Protein AF-A0A2V6CLK1-F1 (afdb_monomer)

pLDDT: mean 77.76, std 15.78, range [34.22, 90.94]

Structure (mmCIF, N/CA/C/O backbone):
data_AF-A0A2V6CLK1-F1
#
_entry.id   AF-A0A2V6CLK1-F1
#
loop_
_atom_site.group_PDB
_atom_site.id
_atom_site.type_symbol
_atom_site.label_atom_id
_atom_site.label_alt_id
_atom_site.label_comp_id
_atom_site.label_asym_id
_atom_site.label_entity_id
_atom_site.label_seq_id
_atom_site.pdbx_PDB_ins_code
_atom_site.Cartn_x
_atom_site.Cartn_y
_atom_site.Cartn_z
_atom_site.occupancy
_atom_site.B_iso_or_equiv
_atom_site.auth_seq_id
_atom_site.auth_comp_id
_atom_site.auth_asym_id
_atom_site.auth_atom_id
_atom_site.pdbx_PDB_model_num
ATOM 1 N N . MET A 1 1 ? 7.306 -10.027 -8.951 1.00 52.59 1 MET A N 1
ATOM 2 C CA . MET A 1 1 ? 7.288 -10.465 -7.538 1.00 52.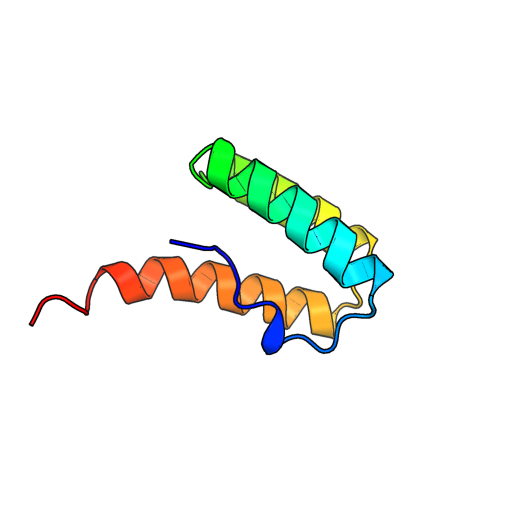59 1 MET A CA 1
ATOM 3 C C . MET A 1 1 ? 6.197 -9.695 -6.810 1.00 52.59 1 MET A C 1
ATOM 5 O O . MET A 1 1 ? 6.095 -8.490 -7.024 1.00 52.59 1 MET A O 1
ATOM 9 N N . ALA A 1 2 ? 5.353 -10.376 -6.031 1.00 59.16 2 ALA A N 1
ATOM 10 C CA . ALA A 1 2 ? 4.304 -9.725 -5.250 1.00 59.16 2 ALA A CA 1
ATOM 11 C C . ALA A 1 2 ? 4.918 -8.641 -4.351 1.00 59.16 2 ALA A C 1
ATOM 13 O O . ALA A 1 2 ? 5.915 -8.887 -3.678 1.00 59.16 2 ALA A O 1
ATOM 14 N N . CYS A 1 3 ? 4.349 -7.434 -4.379 1.00 65.56 3 CYS A N 1
ATOM 15 C CA . CYS A 1 3 ? 4.892 -6.276 -3.664 1.00 65.56 3 CYS A CA 1
ATOM 16 C C . CYS A 1 3 ? 4.839 -6.467 -2.140 1.00 65.56 3 CYS A C 1
ATOM 18 O O . CYS A 1 3 ? 5.587 -5.842 -1.408 1.00 65.56 3 CYS A O 1
ATOM 20 N N . VAL A 1 4 ? 3.959 -7.313 -1.611 1.00 69.62 4 VAL A N 1
ATOM 21 C CA . VAL A 1 4 ? 3.795 -7.412 -0.162 1.00 69.62 4 VAL A CA 1
ATOM 22 C C . VAL A 1 4 ? 3.280 -8.782 0.245 1.00 69.62 4 VAL A C 1
ATOM 24 O O . VAL A 1 4 ? 2.372 -9.333 -0.379 1.00 69.62 4 VAL A O 1
ATOM 27 N N . ASN A 1 5 ? 3.843 -9.317 1.330 1.00 71.12 5 ASN A N 1
ATOM 28 C CA . ASN A 1 5 ? 3.234 -10.414 2.061 1.00 71.12 5 ASN A CA 1
ATOM 29 C C . ASN A 1 5 ? 2.284 -9.843 3.126 1.00 71.12 5 ASN A C 1
ATOM 31 O O . ASN A 1 5 ? 2.689 -9.487 4.238 1.00 71.12 5 ASN A O 1
ATOM 35 N N . LEU A 1 6 ? 1.002 -9.749 2.763 1.00 69.62 6 LEU A N 1
ATOM 36 C CA . LEU A 1 6 ? -0.054 -9.180 3.606 1.00 69.62 6 LEU A CA 1
ATOM 37 C C . LEU A 1 6 ? -0.305 -9.969 4.892 1.00 69.62 6 LEU A C 1
ATOM 39 O O . LEU A 1 6 ? -0.864 -9.409 5.826 1.00 69.62 6 LEU A O 1
ATOM 43 N N . ALA A 1 7 ? 0.118 -11.235 4.970 1.00 69.12 7 ALA A N 1
ATOM 44 C CA . ALA A 1 7 ? -0.043 -12.046 6.175 1.00 69.12 7 ALA A CA 1
ATOM 45 C C . ALA A 1 7 ? 0.799 -11.523 7.351 1.00 69.12 7 ALA A C 1
ATOM 47 O O . ALA A 1 7 ? 0.471 -11.774 8.506 1.00 69.12 7 ALA A O 1
ATOM 48 N N . THR A 1 8 ? 1.859 -10.758 7.066 1.00 72.12 8 THR A N 1
ATOM 49 C CA . THR A 1 8 ? 2.699 -10.128 8.099 1.00 72.12 8 THR A CA 1
ATOM 50 C C . THR A 1 8 ? 2.116 -8.823 8.643 1.00 72.12 8 THR A C 1
ATOM 52 O O . THR A 1 8 ? 2.562 -8.325 9.675 1.00 72.12 8 THR A O 1
ATOM 55 N N . LEU A 1 9 ? 1.121 -8.260 7.956 1.00 73.88 9 LEU A N 1
ATOM 56 C CA . LEU A 1 9 ? 0.450 -7.036 8.360 1.00 73.88 9 LEU A CA 1
ATOM 57 C C . LEU A 1 9 ? -0.809 -7.417 9.136 1.00 73.88 9 LEU A C 1
ATOM 59 O O . LEU A 1 9 ? -1.672 -8.126 8.622 1.00 73.88 9 LEU A O 1
ATOM 63 N N . LYS A 1 10 ? -0.952 -6.912 10.365 1.00 81.50 10 LYS A N 1
ATOM 64 C CA . LYS A 1 10 ? -2.206 -7.018 11.125 1.00 81.50 10 LYS A CA 1
ATOM 65 C C . LYS A 1 10 ? -3.256 -6.071 10.527 1.00 81.50 10 LYS A C 1
ATOM 67 O O . LYS A 1 10 ? -3.526 -5.008 11.080 1.00 81.50 10 LYS A O 1
ATOM 72 N N . LEU A 1 11 ? -3.764 -6.412 9.343 1.00 83.94 11 LEU A N 1
ATOM 73 C CA . LEU A 1 11 ? -4.833 -5.693 8.647 1.00 83.94 11 LEU A CA 1
ATOM 74 C C . LEU A 1 11 ? -6.192 -6.237 9.076 1.00 83.94 11 LEU A C 1
ATOM 76 O O . LEU A 1 11 ? -6.347 -7.443 9.268 1.00 83.94 11 LEU A O 1
ATOM 80 N N . THR A 1 12 ? -7.190 -5.362 9.158 1.00 89.31 12 THR A N 1
ATOM 81 C CA . THR A 1 12 ? -8.586 -5.805 9.244 1.00 89.31 12 THR A CA 1
ATOM 82 C C . THR A 1 12 ? -9.029 -6.428 7.918 1.00 89.31 12 THR A C 1
ATOM 84 O O . THR A 1 12 ? -8.402 -6.214 6.877 1.00 89.31 12 THR A O 1
ATOM 87 N N . SER A 1 13 ? -10.125 -7.188 7.923 1.00 87.81 13 SER A N 1
ATOM 88 C CA . SER A 1 13 ? -10.658 -7.819 6.707 1.00 87.81 13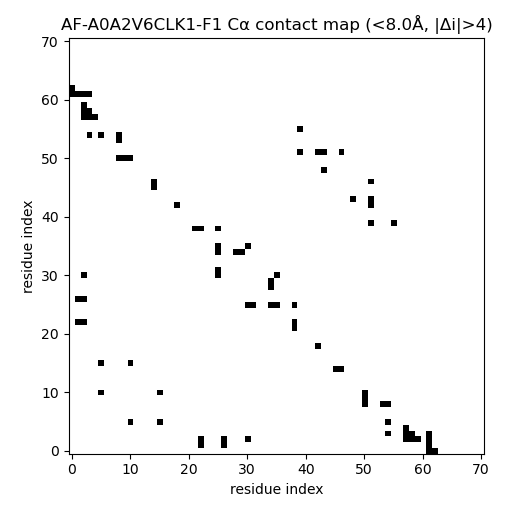 SER A CA 1
ATOM 89 C C . SER A 1 13 ? -10.984 -6.803 5.601 1.00 87.81 13 SER A C 1
ATOM 91 O O . SER A 1 13 ? -10.685 -7.060 4.433 1.00 87.81 13 SER A O 1
ATOM 93 N N . ASP A 1 14 ? -11.517 -5.627 5.959 1.00 88.31 14 ASP A N 1
ATOM 94 C CA . ASP A 1 14 ? -11.788 -4.531 5.011 1.00 88.31 14 ASP A CA 1
ATOM 95 C C . ASP A 1 14 ? -10.491 -3.969 4.411 1.00 88.31 14 ASP A C 1
ATOM 97 O O . ASP A 1 14 ? -10.333 -3.916 3.188 1.00 88.31 14 ASP A O 1
ATOM 101 N N . GLN A 1 15 ? -9.517 -3.635 5.267 1.00 88.94 15 GLN A N 1
ATOM 102 C CA . GLN A 1 15 ? -8.217 -3.134 4.824 1.00 88.94 15 GLN A CA 1
ATOM 103 C C . GLN A 1 15 ? -7.519 -4.152 3.915 1.00 88.94 15 GLN A C 1
ATOM 105 O O . GLN A 1 15 ? -7.003 -3.798 2.858 1.00 88.94 15 GLN A O 1
ATOM 110 N N . LYS A 1 16 ? -7.537 -5.434 4.296 1.00 87.31 16 LYS A N 1
ATOM 111 C CA . LYS A 1 16 ? -6.926 -6.523 3.531 1.00 87.31 16 LYS A CA 1
ATOM 112 C C . LYS A 1 16 ? -7.566 -6.667 2.155 1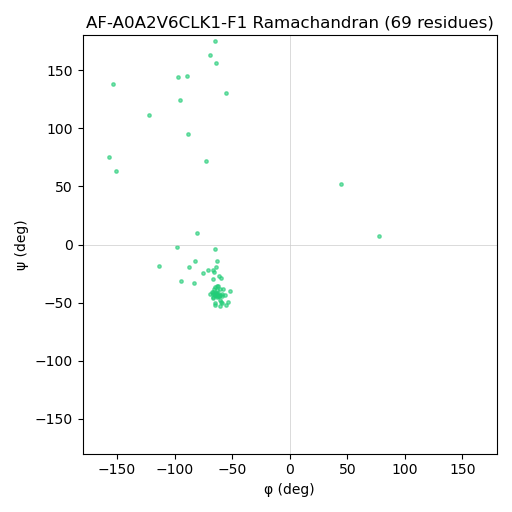.00 87.31 16 LYS A C 1
ATOM 114 O O . LYS A 1 16 ? -6.836 -6.785 1.179 1.00 87.31 16 LYS A O 1
ATOM 119 N N . THR A 1 17 ? -8.892 -6.616 2.065 1.00 90.81 17 THR A N 1
ATOM 120 C CA . THR A 1 17 ? -9.614 -6.751 0.790 1.00 90.81 17 THR A CA 1
ATOM 121 C C . THR A 1 17 ? -9.217 -5.650 -0.191 1.00 90.81 17 THR A C 1
ATOM 123 O O . THR A 1 17 ? -8.846 -5.941 -1.328 1.00 90.81 17 THR A O 1
ATOM 126 N N . LYS A 1 18 ? -9.194 -4.392 0.266 1.00 90.44 18 LYS A N 1
ATOM 127 C CA . LYS A 1 18 ? -8.787 -3.241 -0.558 1.00 90.44 18 LYS A CA 1
ATOM 128 C C . LYS A 1 18 ? -7.329 -3.339 -0.998 1.00 90.44 18 LYS A C 1
ATOM 130 O O . LYS A 1 18 ? -7.026 -3.153 -2.172 1.00 90.44 18 LYS A O 1
ATOM 135 N N . ILE A 1 19 ? -6.431 -3.699 -0.080 1.00 88.75 19 ILE A N 1
ATOM 136 C CA . ILE A 1 19 ? -5.011 -3.857 -0.400 1.00 88.75 19 ILE A CA 1
ATOM 137 C C . ILE A 1 19 ? -4.781 -5.011 -1.388 1.00 88.75 19 ILE A C 1
ATOM 139 O O . ILE A 1 19 ? -3.994 -4.840 -2.313 1.00 88.75 19 ILE A O 1
ATOM 143 N N . VAL A 1 20 ? -5.457 -6.159 -1.241 1.00 87.81 20 VAL A N 1
ATOM 144 C CA . VAL A 1 20 ? -5.365 -7.280 -2.199 1.00 87.81 20 VAL A CA 1
ATOM 145 C C . VAL A 1 20 ? -5.834 -6.844 -3.585 1.00 87.81 20 VAL A C 1
ATOM 147 O O . VAL A 1 20 ? -5.157 -7.147 -4.567 1.00 87.81 20 VAL A O 1
ATOM 150 N N . ALA A 1 21 ? -6.940 -6.099 -3.667 1.00 90.81 21 ALA A N 1
ATOM 151 C CA . ALA A 1 21 ? -7.448 -5.570 -4.928 1.00 90.81 21 ALA A CA 1
ATOM 152 C C . ALA A 1 21 ? -6.421 -4.643 -5.599 1.00 90.81 21 ALA A C 1
ATOM 154 O O . ALA A 1 21 ? -5.997 -4.906 -6.724 1.00 90.81 21 ALA A O 1
ATOM 155 N N . TRP A 1 22 ? -5.919 -3.632 -4.886 1.00 89.50 22 TRP A N 1
ATOM 156 C CA . TRP A 1 22 ? -4.924 -2.707 -5.439 1.00 89.50 22 TRP A CA 1
ATOM 157 C C . TRP A 1 22 ? -3.575 -3.375 -5.723 1.00 89.50 22 TRP A C 1
ATOM 159 O O . TRP A 1 22 ? -2.857 -2.971 -6.634 1.00 89.50 22 TRP A O 1
ATOM 169 N N . GLN A 1 23 ? -3.205 -4.412 -4.969 1.00 86.25 23 GLN A N 1
ATOM 170 C CA . GLN A 1 23 ? -2.019 -5.215 -5.254 1.00 86.25 23 GLN A CA 1
ATOM 171 C C . GLN A 1 23 ? -2.201 -6.017 -6.543 1.00 86.25 23 GLN A C 1
ATOM 173 O O . GLN A 1 23 ? -1.255 -6.112 -7.322 1.00 86.25 23 GLN A O 1
ATOM 178 N N . ALA A 1 24 ? -3.380 -6.592 -6.782 1.00 87.88 24 ALA A N 1
ATOM 179 C CA . ALA A 1 24 ? -3.682 -7.286 -8.027 1.00 87.88 24 ALA A CA 1
ATOM 180 C C . ALA A 1 24 ? -3.620 -6.321 -9.219 1.00 87.88 24 ALA A C 1
ATOM 182 O O . ALA A 1 24 ? -3.008 -6.652 -10.231 1.00 87.88 24 ALA A O 1
ATOM 183 N N . GLU A 1 25 ? -4.148 -5.103 -9.072 1.00 86.56 25 GLU A N 1
ATOM 184 C CA . GLU A 1 25 ? -4.017 -4.047 -10.083 1.00 86.56 25 GLU A CA 1
ATOM 185 C C . GLU A 1 25 ? -2.561 -3.630 -10.302 1.00 86.56 25 GLU A C 1
ATOM 187 O O . GLU A 1 25 ? -2.105 -3.555 -11.444 1.00 86.56 25 GLU A O 1
ATOM 192 N N . CYS A 1 26 ? -1.800 -3.450 -9.218 1.00 85.94 26 CYS A N 1
ATOM 193 C CA . CYS A 1 26 ? -0.365 -3.209 -9.289 1.00 85.94 26 CYS A CA 1
ATOM 194 C C . CYS A 1 26 ? 0.315 -4.328 -10.080 1.00 85.94 26 CYS A C 1
ATOM 196 O O . CYS A 1 26 ? 1.010 -4.036 -11.044 1.00 85.94 26 CYS A O 1
ATOM 198 N N . MET A 1 27 ? 0.087 -5.602 -9.743 1.00 84.31 27 MET A N 1
ATOM 199 C CA . MET A 1 27 ? 0.710 -6.738 -10.432 1.00 84.31 27 MET A CA 1
ATOM 200 C C . MET A 1 27 ? 0.288 -6.831 -11.901 1.00 84.31 27 MET A C 1
ATOM 202 O O . MET A 1 27 ? 1.141 -7.090 -12.747 1.00 84.31 27 MET A O 1
ATOM 206 N N . LYS A 1 28 ? -0.982 -6.553 -12.218 1.00 85.75 28 LYS A N 1
ATOM 207 C CA . LYS A 1 28 ? -1.497 -6.495 -13.594 1.00 85.75 28 LYS A CA 1
ATOM 208 C C . LYS A 1 28 ? -0.785 -5.422 -14.422 1.00 85.75 28 LYS A C 1
ATOM 210 O O . LYS A 1 28 ? -0.468 -5.661 -15.579 1.00 85.75 28 LYS A O 1
ATOM 215 N N . ALA A 1 29 ? -0.474 -4.277 -13.819 1.00 82.69 29 ALA A N 1
ATOM 216 C CA . ALA A 1 29 ? 0.319 -3.211 -14.432 1.00 82.69 29 ALA A CA 1
ATOM 217 C C . ALA A 1 29 ? 1.844 -3.466 -14.385 1.00 82.69 29 ALA A C 1
ATOM 219 O O . ALA A 1 29 ? 2.632 -2.557 -14.643 1.00 82.69 29 ALA A O 1
ATOM 220 N N . GLY A 1 30 ? 2.291 -4.666 -13.994 1.00 80.75 30 GLY A N 1
ATOM 221 C CA . GLY A 1 30 ? 3.709 -5.021 -13.848 1.00 80.75 30 GLY A CA 1
ATOM 222 C C . GLY A 1 30 ? 4.373 -4.494 -12.569 1.00 80.75 30 GLY A C 1
ATOM 223 O O . GLY A 1 30 ? 5.585 -4.610 -12.399 1.00 80.75 30 GLY A O 1
ATOM 224 N N . CYS A 1 31 ? 3.593 -3.910 -11.658 1.00 82.00 31 CYS A N 1
ATOM 225 C CA . CYS A 1 31 ? 4.019 -3.220 -10.443 1.00 82.00 31 CYS A CA 1
ATOM 226 C C . CYS A 1 31 ? 5.204 -2.288 -10.728 1.00 82.00 31 CYS A C 1
ATOM 228 O O . CYS A 1 31 ? 6.242 -2.339 -10.065 1.00 82.00 31 CYS A O 1
ATOM 230 N N . THR A 1 32 ? 5.066 -1.424 -11.736 1.00 83.38 32 THR A N 1
ATOM 231 C CA . THR A 1 32 ? 6.069 -0.404 -12.062 1.00 83.38 32 THR A CA 1
ATOM 232 C C . THR A 1 32 ? 6.209 0.618 -10.930 1.00 83.38 32 THR A C 1
ATOM 234 O O . THR A 1 32 ? 5.525 0.565 -9.904 1.00 83.38 32 THR A O 1
ATOM 237 N N . LYS A 1 33 ? 7.159 1.547 -11.058 1.00 82.44 33 LYS A N 1
ATOM 238 C CA . LYS A 1 33 ? 7.377 2.598 -10.052 1.00 82.44 33 LYS A CA 1
ATOM 239 C C . LYS A 1 33 ? 6.118 3.456 -9.855 1.00 82.44 33 LYS A C 1
ATOM 241 O O . LYS A 1 33 ? 5.741 3.703 -8.714 1.00 82.44 33 LYS A O 1
ATOM 246 N N . GLU A 1 34 ? 5.448 3.821 -10.948 1.00 85.69 34 GLU A N 1
ATOM 247 C CA . GLU A 1 34 ? 4.187 4.574 -10.935 1.00 85.69 34 GLU A CA 1
ATOM 248 C C . GLU A 1 34 ? 3.050 3.783 -10.295 1.00 85.69 34 GLU A C 1
ATOM 250 O O . GLU A 1 34 ? 2.443 4.251 -9.334 1.00 85.69 34 GLU A O 1
ATOM 255 N N . SER A 1 35 ? 2.811 2.549 -10.752 1.00 84.81 35 SER A N 1
ATOM 256 C CA . SER A 1 35 ? 1.713 1.734 -10.222 1.00 84.81 35 SER A CA 1
ATOM 257 C C . SER A 1 35 ? 1.896 1.438 -8.724 1.00 84.81 35 SER A C 1
ATOM 259 O O . SER A 1 35 ? 0.947 1.509 -7.942 1.00 84.81 35 SER A O 1
ATOM 261 N N . ARG A 1 36 ? 3.146 1.246 -8.274 1.00 83.50 36 ARG A N 1
ATOM 262 C CA . ARG A 1 36 ? 3.479 1.148 -6.843 1.00 83.50 36 ARG A CA 1
ATOM 263 C C . ARG A 1 36 ? 3.244 2.442 -6.075 1.00 83.50 36 ARG A C 1
ATOM 265 O O . ARG A 1 36 ? 2.810 2.374 -4.929 1.00 83.50 36 ARG A O 1
ATOM 272 N N . GLN A 1 37 ? 3.532 3.609 -6.647 1.00 86.88 37 GLN A N 1
ATOM 273 C CA . GLN A 1 37 ? 3.229 4.872 -5.974 1.00 86.88 37 GLN A CA 1
ATOM 274 C C . GLN A 1 37 ? 1.726 5.066 -5.799 1.00 86.88 37 GLN A C 1
ATOM 276 O O . GLN A 1 37 ? 1.307 5.423 -4.699 1.00 86.88 37 GLN A O 1
ATOM 281 N N . THR A 1 38 ? 0.924 4.773 -6.824 1.00 89.38 38 THR A N 1
ATOM 282 C CA . THR A 1 38 ? -0.543 4.817 -6.737 1.00 89.38 38 THR A CA 1
ATOM 283 C C . THR A 1 38 ? -1.058 3.858 -5.668 1.00 89.38 38 THR A C 1
ATOM 285 O O . THR A 1 38 ? -1.773 4.287 -4.762 1.00 89.38 38 THR A O 1
ATOM 288 N N . PHE A 1 39 ? -0.595 2.604 -5.687 1.00 88.56 39 PHE A N 1
ATOM 289 C CA . PHE A 1 39 ? -0.898 1.600 -4.664 1.00 88.56 39 PHE A CA 1
ATOM 290 C C . PHE A 1 39 ? -0.574 2.095 -3.246 1.00 88.56 39 PHE A C 1
ATOM 292 O O . PHE A 1 39 ? -1.418 2.040 -2.354 1.00 88.56 39 PHE A O 1
ATOM 299 N N . LEU A 1 40 ? 0.631 2.634 -3.027 1.00 87.88 40 LEU A N 1
ATOM 300 C CA . LEU A 1 40 ? 1.038 3.165 -1.724 1.00 87.88 40 LEU A CA 1
ATOM 301 C C . LEU A 1 40 ? 0.197 4.381 -1.311 1.00 87.88 40 LEU A C 1
ATOM 303 O O . LEU A 1 40 ? -0.117 4.540 -0.134 1.00 87.88 40 LEU A O 1
ATOM 307 N N . LYS A 1 41 ? -0.188 5.243 -2.253 1.00 90.56 41 LYS A N 1
ATOM 308 C CA . LYS A 1 41 ? -1.008 6.426 -1.967 1.00 90.56 41 LYS A CA 1
ATOM 309 C C . LYS A 1 41 ? -2.414 6.023 -1.514 1.00 90.56 41 LYS A C 1
ATOM 311 O O . LYS A 1 41 ? -2.899 6.569 -0.527 1.00 90.56 41 LYS A O 1
ATOM 316 N N . GLN A 1 42 ? -3.013 5.027 -2.168 1.00 90.94 42 GLN A N 1
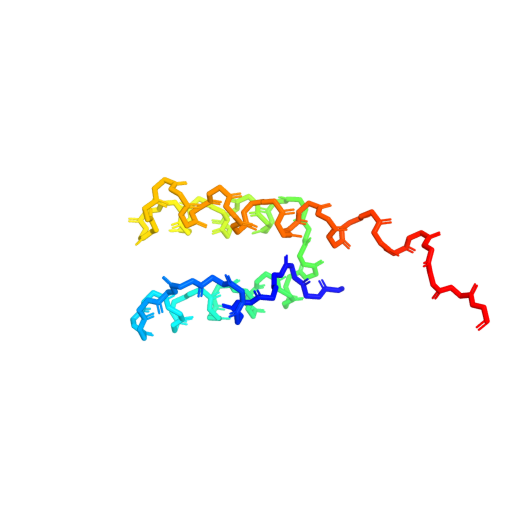ATOM 317 C CA . GLN A 1 42 ? -4.298 4.452 -1.764 1.00 90.94 42 GLN A CA 1
ATOM 318 C C . GLN A 1 42 ? -4.196 3.722 -0.419 1.00 90.94 42 GLN A C 1
ATOM 320 O O . GLN A 1 42 ? -4.993 3.977 0.483 1.00 90.94 42 GLN A O 1
ATOM 325 N N . ALA A 1 43 ? -3.155 2.905 -0.231 1.00 89.62 43 ALA A N 1
ATOM 326 C CA . ALA A 1 43 ? -2.879 2.227 1.033 1.00 89.62 43 ALA A CA 1
ATOM 327 C C . ALA A 1 43 ? -2.746 3.212 2.202 1.00 89.62 43 ALA A C 1
ATOM 329 O O . ALA A 1 43 ? -3.335 2.993 3.253 1.00 89.62 43 ALA A O 1
ATOM 330 N N . LYS A 1 44 ? -2.043 4.335 2.020 1.00 89.44 44 LYS A N 1
ATOM 331 C CA . LYS A 1 44 ? -1.891 5.369 3.055 1.00 89.44 44 LYS A CA 1
ATOM 332 C C . LYS A 1 44 ? -3.227 5.993 3.489 1.00 89.44 44 LYS A C 1
ATOM 334 O O . LYS A 1 44 ? -3.320 6.464 4.614 1.00 89.44 44 LYS A O 1
ATOM 339 N N . GLY A 1 45 ? -4.239 6.006 2.620 1.00 90.88 45 GLY A N 1
ATOM 340 C CA . GLY A 1 45 ? -5.563 6.545 2.939 1.00 90.88 45 GLY A CA 1
ATOM 341 C C . GLY A 1 45 ? -6.406 5.644 3.844 1.00 90.88 45 GLY A C 1
ATOM 342 O O . GLY A 1 45 ? -7.284 6.145 4.536 1.00 90.88 45 GLY A O 1
ATOM 343 N N . ILE A 1 46 ? -6.139 4.332 3.857 1.00 90.75 46 ILE A N 1
ATOM 344 C CA . ILE A 1 46 ? -6.912 3.351 4.644 1.00 90.75 46 ILE A CA 1
ATOM 345 C C . ILE A 1 46 ? -6.109 2.695 5.773 1.00 90.75 46 ILE A C 1
ATOM 347 O O . ILE A 1 46 ? -6.690 2.085 6.670 1.00 90.75 46 ILE A O 1
ATOM 351 N N . LEU A 1 47 ? -4.778 2.755 5.707 1.00 89.00 47 LEU A N 1
ATOM 352 C CA . LEU A 1 47 ? -3.877 2.155 6.683 1.00 89.00 47 LEU A CA 1
ATOM 353 C C . LEU A 1 47 ? -3.420 3.185 7.708 1.00 89.00 47 LEU A C 1
ATOM 355 O O . LEU A 1 47 ? -3.087 4.321 7.372 1.00 89.00 47 LEU A O 1
ATOM 359 N N . SER A 1 48 ? -3.270 2.734 8.949 1.00 89.38 48 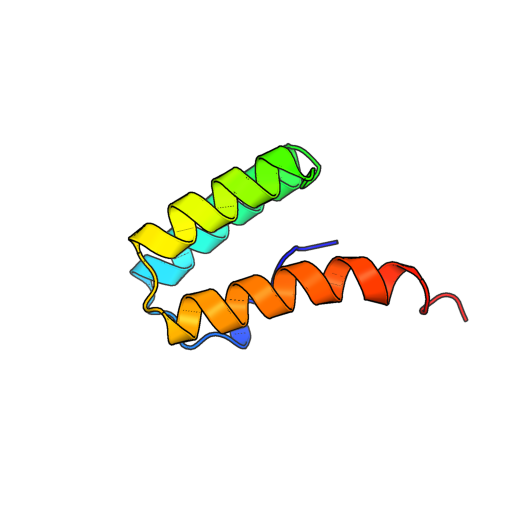SER A N 1
ATOM 360 C CA . SER A 1 48 ? -2.570 3.500 9.977 1.00 89.38 48 SER A CA 1
ATOM 361 C C . SER A 1 48 ? -1.095 3.675 9.612 1.00 89.38 48 SER A C 1
ATOM 363 O O . SER A 1 48 ? -0.510 2.846 8.911 1.00 89.38 48 SER A O 1
ATOM 365 N N . ALA A 1 49 ? -0.445 4.710 10.151 1.00 88.56 49 ALA A N 1
ATOM 366 C CA . ALA A 1 49 ? 0.963 5.008 9.870 1.00 88.56 49 ALA A CA 1
ATOM 367 C C . ALA A 1 49 ? 1.899 3.797 10.074 1.00 88.56 49 ALA A C 1
ATOM 369 O O . ALA A 1 49 ? 2.773 3.551 9.242 1.00 88.56 49 ALA A O 1
ATOM 370 N N . GLN A 1 50 ? 1.678 3.000 11.127 1.00 87.31 50 GLN A N 1
ATOM 371 C CA . GLN A 1 50 ? 2.446 1.775 11.392 1.00 87.31 50 GLN A CA 1
ATOM 372 C C . GLN A 1 50 ? 2.215 0.683 10.335 1.00 87.31 50 GLN A C 1
ATOM 374 O O . GLN A 1 50 ? 3.176 0.115 9.815 1.00 87.31 50 GLN A O 1
ATOM 379 N N . GLN A 1 51 ? 0.957 0.423 9.968 1.00 87.19 51 GLN A N 1
ATOM 380 C CA . GLN A 1 51 ? 0.607 -0.562 8.937 1.00 87.19 51 GLN A CA 1
ATOM 381 C C . GLN A 1 51 ? 1.171 -0.142 7.571 1.00 87.19 51 GLN A C 1
ATOM 383 O O . GLN A 1 51 ? 1.752 -0.952 6.849 1.00 87.19 51 GLN A O 1
ATOM 388 N N . PHE A 1 52 ? 1.066 1.147 7.239 1.00 88.50 52 PHE A N 1
ATOM 389 C CA . PHE A 1 52 ? 1.613 1.704 6.009 1.00 88.50 52 PHE A CA 1
ATOM 390 C C . PHE A 1 52 ? 3.144 1.613 5.962 1.00 88.50 52 PHE A C 1
ATOM 392 O O . PHE A 1 52 ? 3.704 1.250 4.928 1.00 88.50 52 PHE A O 1
ATOM 399 N N . ALA A 1 53 ? 3.834 1.895 7.071 1.00 88.50 53 ALA A N 1
ATOM 400 C CA . ALA A 1 53 ? 5.287 1.776 7.152 1.00 88.50 53 ALA A CA 1
ATOM 401 C C . ALA A 1 53 ? 5.757 0.334 6.901 1.00 88.50 53 ALA A C 1
ATOM 403 O O . ALA A 1 53 ? 6.676 0.119 6.108 1.00 88.50 53 ALA A O 1
ATOM 404 N N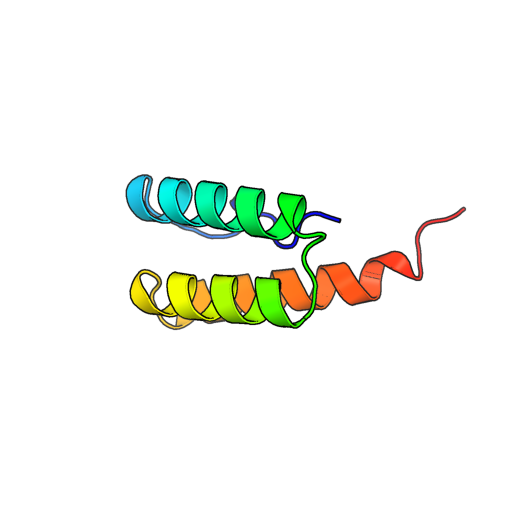 . GLN A 1 54 ? 5.091 -0.659 7.502 1.00 85.44 54 GLN A N 1
ATOM 405 C CA . GLN A 1 54 ? 5.396 -2.070 7.256 1.00 85.44 54 GLN A CA 1
ATOM 406 C C . GLN A 1 54 ? 5.111 -2.485 5.804 1.00 85.44 54 GLN A C 1
ATOM 408 O O . GLN A 1 54 ? 5.944 -3.147 5.183 1.00 85.44 54 GLN A O 1
ATOM 413 N N . LEU A 1 55 ? 3.984 -2.055 5.230 1.00 85.50 55 LEU A N 1
ATOM 414 C CA . LEU A 1 55 ? 3.624 -2.343 3.839 1.00 85.50 55 LEU A CA 1
ATOM 415 C C . LEU A 1 55 ? 4.632 -1.725 2.857 1.00 85.50 55 LEU A C 1
ATOM 417 O O . LEU A 1 55 ? 5.111 -2.389 1.937 1.00 85.50 55 LEU A O 1
ATOM 421 N N . LYS A 1 56 ? 5.033 -0.474 3.096 1.00 84.56 56 LYS A N 1
ATOM 422 C CA . LYS A 1 56 ? 6.061 0.220 2.314 1.00 84.56 56 LYS A CA 1
ATOM 423 C C . LYS A 1 56 ? 7.431 -0.461 2.429 1.00 84.56 56 LYS A C 1
ATOM 425 O O . LYS A 1 56 ? 8.179 -0.476 1.450 1.00 84.56 56 LYS A O 1
ATOM 430 N N . ALA A 1 57 ? 7.779 -1.006 3.595 1.00 84.38 57 ALA A N 1
ATOM 431 C CA . ALA A 1 57 ? 9.027 -1.740 3.796 1.00 84.38 57 ALA A CA 1
ATOM 432 C C . ALA A 1 57 ? 9.032 -3.082 3.042 1.00 84.38 57 ALA A C 1
ATOM 434 O O . ALA A 1 57 ? 10.022 -3.404 2.387 1.00 84.38 57 ALA A O 1
ATOM 435 N N . GLN A 1 58 ? 7.920 -3.822 3.071 1.00 78.31 58 GLN A N 1
ATOM 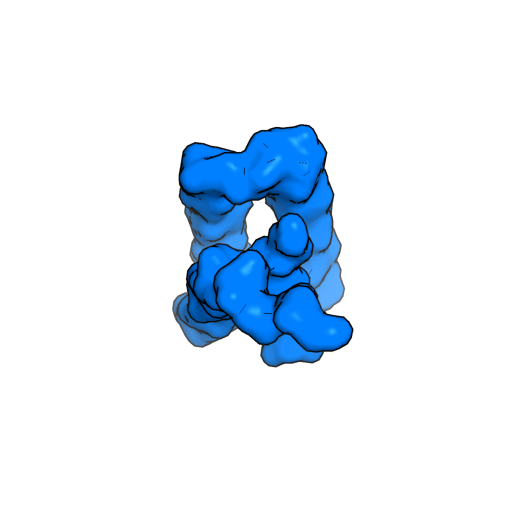436 C CA . GLN A 1 58 ? 7.731 -5.070 2.318 1.00 78.31 58 GLN A CA 1
ATOM 437 C C . GLN A 1 58 ? 7.891 -4.843 0.802 1.00 78.31 58 GLN A C 1
ATOM 439 O O . GLN A 1 58 ? 8.746 -5.469 0.180 1.00 78.31 58 GLN A O 1
ATOM 444 N N . CYS A 1 59 ? 7.203 -3.839 0.246 1.00 77.94 59 CYS A N 1
ATOM 445 C CA . CYS A 1 59 ? 7.298 -3.458 -1.174 1.00 77.94 59 CYS A CA 1
ATOM 446 C C . CYS A 1 59 ? 8.694 -3.049 -1.642 1.00 77.94 59 CYS A C 1
ATOM 448 O O . CYS A 1 59 ? 9.024 -3.225 -2.815 1.00 77.94 59 CYS A O 1
ATOM 450 N N . GLN A 1 60 ? 9.523 -2.507 -0.750 1.00 70.12 60 GLN A N 1
ATOM 451 C CA . GLN A 1 60 ? 10.909 -2.173 -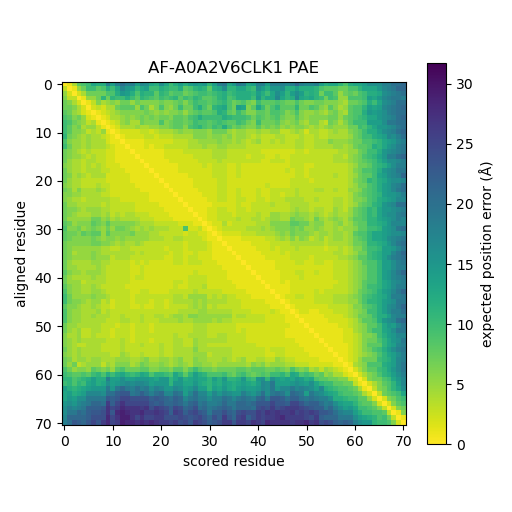1.070 1.00 70.12 60 GLN A CA 1
ATOM 452 C C . GLN A 1 60 ? 11.852 -3.376 -0.954 1.00 70.12 60 GLN A C 1
ATOM 454 O O . GLN A 1 60 ? 12.802 -3.470 -1.732 1.00 70.12 60 GLN A O 1
ATOM 459 N N . LYS A 1 61 ? 11.599 -4.308 -0.024 1.00 64.81 61 LYS A N 1
ATOM 460 C CA . LYS A 1 61 ? 12.399 -5.535 0.125 1.00 64.81 61 LYS A CA 1
ATOM 461 C C . LYS A 1 61 ? 12.250 -6.468 -1.075 1.00 64.81 61 LYS A C 1
ATOM 463 O O . LYS A 1 61 ? 13.262 -6.938 -1.590 1.00 64.81 61 LYS A O 1
ATOM 468 N N . SER A 1 62 ? 11.039 -6.617 -1.612 1.00 55.47 62 SER A N 1
ATOM 469 C CA . SER A 1 62 ? 10.776 -7.438 -2.804 1.00 55.47 62 SER A CA 1
ATOM 470 C C . SER A 1 62 ? 11.481 -6.947 -4.077 1.00 55.47 62 SER A C 1
ATOM 472 O O . SER A 1 62 ? 11.546 -7.684 -5.052 1.00 55.47 62 SER A O 1
ATOM 474 N N . ALA A 1 63 ? 12.010 -5.716 -4.098 1.00 54.16 63 ALA A N 1
ATOM 475 C CA . ALA A 1 63 ? 12.846 -5.218 -5.194 1.00 54.16 63 ALA A CA 1
ATOM 476 C C . ALA A 1 63 ? 14.340 -5.558 -5.022 1.00 54.16 63 ALA A C 1
ATOM 478 O O . ALA A 1 63 ? 15.086 -5.514 -5.997 1.00 54.16 63 ALA A O 1
ATOM 479 N N . LYS A 1 64 ? 14.787 -5.874 -3.798 1.00 50.84 64 LYS A N 1
ATOM 480 C CA . LYS A 1 64 ? 16.177 -6.252 -3.493 1.00 50.84 64 LYS A CA 1
ATOM 481 C C . LYS A 1 64 ? 16.396 -7.767 -3.492 1.00 50.84 64 LYS A C 1
ATOM 483 O O . LYS A 1 64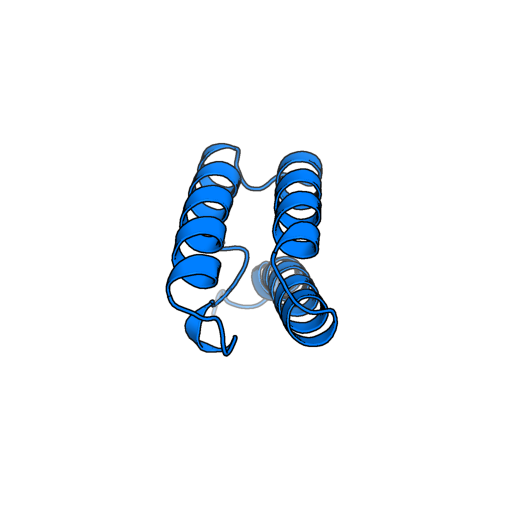 ? 17.483 -8.202 -3.857 1.00 50.84 64 LYS A O 1
ATOM 488 N N . GLU A 1 65 ? 15.393 -8.563 -3.121 1.00 48.81 65 GLU A N 1
ATOM 489 C CA . GLU A 1 65 ? 15.518 -10.032 -3.081 1.00 48.81 65 GLU A CA 1
ATOM 490 C C . GLU A 1 65 ? 15.586 -10.695 -4.461 1.00 48.81 65 GLU A C 1
ATOM 492 O O . GLU A 1 65 ? 16.206 -11.745 -4.594 1.00 48.81 65 GLU A O 1
ATOM 497 N N . THR A 1 66 ? 15.108 -10.042 -5.525 1.00 46.72 66 THR A N 1
ATOM 498 C CA . THR A 1 66 ? 15.268 -10.544 -6.902 1.00 46.72 66 THR A CA 1
ATOM 499 C C . THR A 1 66 ? 16.728 -10.586 -7.383 1.00 46.72 66 THR A C 1
ATOM 501 O O . THR A 1 66 ? 16.980 -11.048 -8.486 1.00 46.72 66 THR A O 1
ATOM 504 N N . LYS A 1 67 ? 17.708 -10.116 -6.590 1.00 43.56 67 LYS A N 1
ATOM 505 C CA . LYS A 1 67 ? 19.144 -10.252 -6.901 1.00 43.56 67 LYS A CA 1
ATOM 506 C C . LYS A 1 67 ? 19.823 -11.435 -6.184 1.00 43.56 67 LYS A C 1
ATOM 508 O O . LYS A 1 67 ? 21.018 -11.637 -6.369 1.00 43.56 67 LYS A O 1
ATOM 513 N N . LYS A 1 68 ? 19.132 -12.209 -5.336 1.00 40.66 68 LYS A N 1
ATOM 514 C CA . LYS A 1 68 ? 19.783 -13.326 -4.628 1.00 40.66 68 LYS A CA 1
ATOM 515 C C . LYS A 1 68 ? 18.835 -14.481 -4.305 1.00 40.66 68 LYS A C 1
ATOM 517 O O . LYS A 1 68 ? 18.640 -14.785 -3.137 1.00 40.66 68 LYS A O 1
ATOM 522 N N . THR A 1 69 ? 18.275 -15.145 -5.311 1.00 35.88 69 THR A N 1
ATOM 523 C CA . THR A 1 69 ? 17.941 -16.583 -5.238 1.00 35.88 69 THR A CA 1
ATOM 524 C C . THR A 1 69 ? 17.877 -17.141 -6.662 1.00 35.88 69 THR A C 1
ATOM 526 O O . THR A 1 69 ? 16.807 -17.356 -7.214 1.00 35.88 69 THR A O 1
ATOM 529 N N . GLU A 1 70 ? 19.052 -17.327 -7.255 1.00 36.41 70 GLU A N 1
ATOM 530 C CA . GLU A 1 70 ? 19.330 -18.450 -8.149 1.00 36.41 70 GLU A CA 1
ATOM 531 C C . GLU A 1 70 ? 20.529 -19.151 -7.504 1.00 36.41 70 GLU A C 1
ATOM 533 O O . GLU A 1 70 ? 21.596 -18.549 -7.350 1.00 36.41 70 GLU A O 1
ATOM 538 N N . ALA A 1 71 ? 20.297 -20.356 -6.996 1.00 34.22 71 ALA A N 1
ATOM 539 C CA . ALA A 1 71 ? 21.306 -21.341 -6.639 1.00 34.22 71 ALA A CA 1
ATOM 540 C C . ALA A 1 71 ? 20.778 -22.685 -7.135 1.00 34.22 71 ALA A C 1
ATOM 542 O O . ALA A 1 71 ? 19.562 -22.919 -6.928 1.00 34.22 71 ALA A O 1
#

Sequence (71 aa):
MACVNLATLKLTSDQKTKIVAWQAECMKAGCTKESRQTFLKQAKGILSAQQFAQLKAQCQKSAKETKKTEA

Radius of gyration: 11.96 Å; Cα contacts (8 Å, |Δi|>4): 45; chains: 1; bounding box: 33×28×26 Å

Mean predicted aligned error: 7.1 Å

Secondary structure (DSSP, 8-state):
--S--GGGS---HHHHHHHHHHHHHHHHTTT-HHHHHHHHHHHHHHS-HHHHHHHHHHHHHTTTGGGS---

Solvent-accessible surface area (backbone atoms only — not comparable to full-atom values): 4224 Å² total; per-residue (Å²): 124,76,48,58,71,64,88,80,48,97,59,53,75,69,54,45,52,55,50,52,51,43,47,50,52,18,56,74,66,67,48,38,75,65,44,45,49,52,39,51,56,56,43,52,76,76,38,54,74,68,58,35,51,53,49,55,48,38,40,54,46,50,69,58,51,81,78,72,81,86,129

Foldseek 3Di:
DQLADCVPAPDDPVLVVVLVVLSVVCVVVVVDPVSVVVSLVVSPVVDDPVSSVRSNVSNVVVVVCVVDDDD